Protein AF-A0A972V2E1-F1 (afdb_monomer_lite)

pLDDT: mean 92.93, std 4.06, range [74.31, 97.5]

Structure (mmCIF, N/CA/C/O backbone):
data_AF-A0A972V2E1-F1
#
_entry.id   AF-A0A972V2E1-F1
#
loop_
_atom_site.group_PDB
_atom_site.id
_atom_site.type_symbol
_atom_site.label_atom_id
_atom_site.label_alt_id
_atom_site.label_comp_id
_atom_site.label_asym_id
_atom_site.label_entity_id
_atom_site.label_seq_id
_atom_site.pdbx_PDB_ins_code
_atom_site.Cartn_x
_atom_site.Cartn_y
_atom_site.Cartn_z
_atom_site.occupancy
_atom_site.B_iso_or_equiv
_atom_site.auth_seq_id
_atom_site.auth_comp_id
_atom_site.auth_asym_id
_atom_site.auth_atom_id
_atom_site.pdbx_PDB_model_num
ATOM 1 N N . SER A 1 1 ? 4.653 -2.238 7.075 1.00 86.88 1 SER A N 1
ATOM 2 C CA . SER A 1 1 ? 5.531 -3.318 7.584 1.00 86.88 1 SER A CA 1
ATOM 3 C C . SER A 1 1 ? 5.515 -3.418 9.103 1.00 86.88 1 SER A C 1
ATOM 5 O O . SER A 1 1 ? 5.740 -4.504 9.613 1.00 86.88 1 SER A O 1
ATOM 7 N N . GLY A 1 2 ? 5.261 -2.320 9.821 1.00 90.00 2 GLY A N 1
ATOM 8 C CA . GLY A 1 2 ? 5.221 -2.308 11.283 1.00 90.00 2 GLY A CA 1
ATOM 9 C C . GLY A 1 2 ? 6.571 -2.141 11.972 1.00 90.00 2 GLY A C 1
ATOM 10 O O . GLY A 1 2 ? 6.622 -1.971 13.180 1.00 90.00 2 GLY A O 1
ATOM 11 N N . PHE A 1 3 ? 7.673 -2.101 11.219 1.00 92.56 3 PHE A N 1
ATOM 12 C CA . PHE A 1 3 ? 9.014 -2.000 11.805 1.00 92.56 3 PHE A CA 1
ATOM 13 C C . PHE A 1 3 ? 9.361 -0.617 12.364 1.00 92.56 3 PHE A C 1
ATOM 15 O O . PHE A 1 3 ? 10.251 -0.511 13.197 1.00 92.56 3 PHE A O 1
ATOM 22 N N . GLY A 1 4 ? 8.674 0.438 11.920 1.00 89.44 4 GLY A N 1
ATOM 23 C CA . GLY A 1 4 ? 8.934 1.802 12.384 1.00 89.44 4 GLY A CA 1
ATOM 24 C C . GLY A 1 4 ? 8.274 2.163 13.719 1.00 89.44 4 GLY A C 1
ATOM 25 O O . GLY A 1 4 ? 8.496 3.267 14.195 1.00 89.44 4 GLY A O 1
ATOM 26 N N . GLY A 1 5 ? 7.433 1.291 14.292 1.00 88.81 5 GLY A N 1
ATOM 27 C CA . GLY A 1 5 ? 6.700 1.572 15.536 1.00 88.81 5 GLY A CA 1
ATOM 28 C C . GLY A 1 5 ? 5.588 2.626 15.424 1.00 88.81 5 GLY A C 1
ATOM 29 O O . GLY A 1 5 ? 5.091 3.074 16.447 1.00 88.81 5 GLY A O 1
ATOM 30 N N . VAL A 1 6 ? 5.220 3.035 14.201 1.00 90.06 6 VAL A N 1
ATOM 31 C CA . VAL A 1 6 ? 4.177 4.051 13.940 1.00 90.06 6 VAL A CA 1
ATOM 32 C C . VAL A 1 6 ? 2.845 3.431 13.508 1.00 90.06 6 VAL A C 1
ATOM 34 O O . VAL A 1 6 ? 1.790 3.931 13.865 1.00 90.06 6 VAL A O 1
ATOM 37 N N . PHE A 1 7 ? 2.884 2.356 12.721 1.00 90.88 7 PHE A N 1
ATOM 38 C CA . PHE A 1 7 ? 1.691 1.682 12.206 1.00 90.88 7 PHE A CA 1
ATOM 39 C C . PHE A 1 7 ? 1.793 0.186 12.459 1.00 90.88 7 PHE A C 1
ATOM 41 O O . PHE A 1 7 ? 2.884 -0.371 12.362 1.00 90.88 7 PHE A O 1
ATOM 48 N N . GLU A 1 8 ? 0.664 -0.478 12.680 1.00 91.06 8 GLU A N 1
ATOM 49 C CA . GLU A 1 8 ? 0.591 -1.938 12.717 1.00 91.06 8 GLU A CA 1
ATOM 50 C C . GLU A 1 8 ? 0.920 -2.570 11.349 1.00 91.06 8 GLU A C 1
ATOM 52 O O . GLU A 1 8 ? 0.847 -1.946 10.282 1.00 91.06 8 GLU A O 1
ATOM 57 N N . LYS A 1 9 ? 1.314 -3.847 11.354 1.00 92.50 9 LYS A N 1
ATOM 58 C CA . LYS A 1 9 ? 1.521 -4.611 10.111 1.00 92.50 9 LYS A CA 1
ATOM 59 C C . LYS A 1 9 ? 0.188 -5.119 9.549 1.00 92.50 9 LYS A C 1
ATOM 61 O O . LYS A 1 9 ? -0.753 -5.362 10.289 1.00 92.50 9 LYS A O 1
ATOM 66 N N . GLY A 1 10 ? 0.143 -5.363 8.238 1.00 92.00 10 GLY A N 1
ATOM 67 C CA . GLY A 1 10 ? -1.012 -5.994 7.582 1.00 92.00 10 GLY A CA 1
ATOM 68 C C . GLY A 1 10 ? -2.101 -5.036 7.090 1.00 92.00 10 GLY A C 1
ATOM 69 O O . GLY A 1 10 ? -3.080 -5.501 6.521 1.00 92.00 10 GLY A O 1
ATOM 70 N N . IL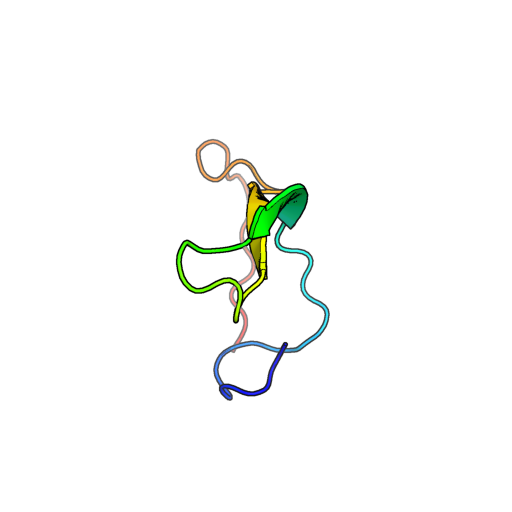E A 1 11 ? -1.924 -3.722 7.247 1.00 92.31 11 ILE A N 1
ATOM 71 C CA . ILE A 1 11 ? -2.816 -2.720 6.650 1.00 92.31 11 ILE A CA 1
ATOM 72 C C . ILE A 1 11 ? -2.633 -2.735 5.125 1.00 92.31 11 ILE A C 1
ATOM 74 O O . ILE A 1 11 ? -1.503 -2.640 4.636 1.00 92.31 11 ILE A O 1
ATOM 78 N N . LEU A 1 12 ? -3.734 -2.861 4.379 1.00 92.94 12 LEU A N 1
ATOM 79 C CA . LEU A 1 12 ? -3.738 -2.735 2.922 1.00 92.94 12 LEU A CA 1
ATOM 80 C C . LEU A 1 12 ? -3.568 -1.260 2.550 1.00 92.94 12 LEU A C 1
ATOM 82 O O . LEU A 1 12 ? -4.345 -0.417 2.984 1.00 92.94 12 LEU A O 1
ATOM 86 N N . ILE A 1 13 ? -2.533 -0.952 1.767 1.00 91.56 13 ILE A N 1
ATOM 87 C CA . ILE A 1 13 ? -2.190 0.431 1.404 1.00 91.56 13 ILE A CA 1
ATOM 88 C C . ILE A 1 13 ? -2.375 0.636 -0.099 1.00 91.56 13 ILE A C 1
ATOM 90 O O . ILE A 1 13 ? -3.025 1.585 -0.535 1.00 91.56 13 ILE A O 1
ATOM 94 N N . VAL A 1 14 ? -1.777 -0.249 -0.896 1.00 94.06 14 VAL A N 1
ATOM 95 C CA . VAL A 1 14 ? -1.609 -0.072 -2.338 1.00 94.06 14 VAL A CA 1
ATOM 96 C C . VAL A 1 14 ? -1.573 -1.410 -3.076 1.00 94.06 14 VAL A C 1
ATOM 98 O O . VAL A 1 14 ? -1.245 -2.443 -2.489 1.00 94.06 14 VAL A O 1
ATOM 101 N N . ALA A 1 15 ? -1.757 -1.344 -4.394 1.00 95.31 15 ALA A N 1
ATOM 102 C CA . ALA A 1 15 ? -1.393 -2.385 -5.348 1.00 95.31 15 ALA A CA 1
ATOM 103 C C . ALA A 1 15 ? -0.166 -1.971 -6.186 1.00 95.31 15 ALA A C 1
ATOM 105 O O . ALA A 1 15 ? -0.010 -0.804 -6.559 1.00 95.31 15 ALA A O 1
ATOM 106 N N . VAL A 1 16 ? 0.716 -2.922 -6.511 1.00 96.62 16 VAL A N 1
ATOM 107 C CA . VAL A 1 16 ? 1.886 -2.664 -7.372 1.00 96.62 16 VAL A CA 1
ATOM 108 C C . VAL A 1 16 ? 1.445 -2.593 -8.832 1.00 96.62 16 VAL A C 1
ATOM 110 O O . VAL A 1 16 ? 0.796 -3.506 -9.332 1.00 96.62 16 VAL A O 1
ATOM 113 N N . VAL A 1 1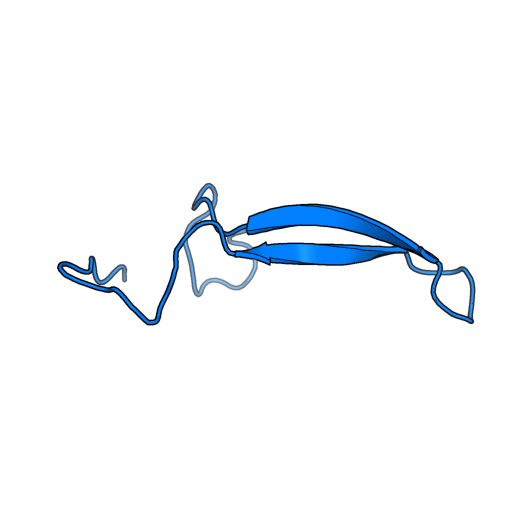7 ? 1.839 -1.525 -9.527 1.00 97.44 17 VAL A N 1
ATOM 114 C CA . VAL A 1 17 ? 1.516 -1.297 -1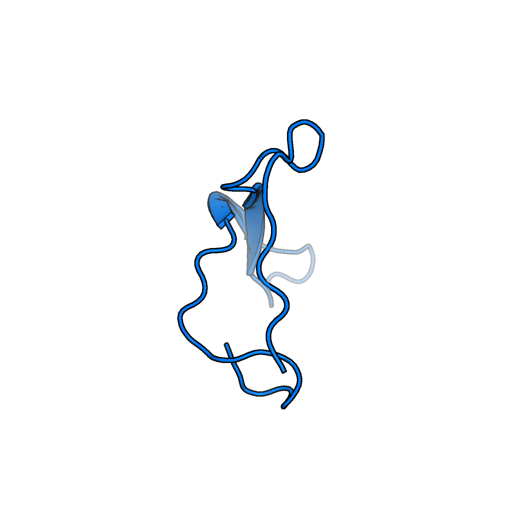0.946 1.00 97.44 17 VAL A CA 1
ATOM 115 C C . VAL A 1 17 ? 2.711 -1.601 -11.844 1.00 97.44 17 VAL A C 1
ATOM 117 O O . VAL A 1 17 ? 2.555 -2.125 -12.942 1.00 97.44 17 VAL A O 1
ATOM 120 N N . SER A 1 18 ? 3.926 -1.272 -11.401 1.00 97.44 18 SER A N 1
ATOM 121 C CA . SER A 1 18 ? 5.150 -1.639 -12.120 1.00 97.44 18 SER A CA 1
ATOM 122 C C . SER A 1 18 ? 6.358 -1.640 -11.194 1.00 97.44 18 SER A C 1
ATOM 124 O O . SER A 1 18 ? 6.321 -1.065 -10.108 1.00 97.44 18 SER A O 1
ATOM 126 N N . VAL A 1 19 ? 7.444 -2.270 -11.637 1.00 97.50 19 VAL A N 1
ATOM 127 C CA . VAL A 1 19 ? 8.719 -2.309 -10.918 1.00 97.50 19 VAL A CA 1
ATOM 128 C C . VAL A 1 19 ? 9.834 -1.934 -11.886 1.00 97.50 19 VAL A C 1
ATOM 130 O O . VAL A 1 19 ? 9.870 -2.424 -13.014 1.00 97.50 19 VAL A O 1
ATOM 133 N N . LYS A 1 20 ? 10.739 -1.053 -11.460 1.00 97.19 20 LYS A N 1
ATOM 134 C CA . LYS A 1 20 ? 11.882 -0.588 -12.255 1.00 97.19 20 LYS A CA 1
ATOM 135 C C . LYS A 1 20 ? 13.156 -0.653 -11.425 1.00 97.19 20 LYS A C 1
ATOM 137 O O . LYS A 1 20 ? 13.120 -0.385 -10.229 1.00 97.19 20 LYS A O 1
ATOM 142 N N . LYS A 1 21 ? 14.284 -0.973 -12.058 1.00 96.81 21 LYS A N 1
ATOM 143 C CA . LYS A 1 21 ? 15.598 -0.780 -11.434 1.00 96.81 21 LYS A CA 1
ATOM 144 C C . LYS A 1 21 ? 15.922 0.707 -11.373 1.00 96.81 21 LYS A C 1
ATOM 146 O O . LYS A 1 21 ? 15.564 1.456 -12.283 1.00 96.81 21 LYS A O 1
ATOM 151 N N . ASP A 1 22 ? 16.568 1.122 -10.296 1.00 94.62 22 ASP A N 1
ATOM 152 C CA . ASP A 1 22 ? 17.155 2.452 -10.214 1.00 94.62 22 ASP A CA 1
ATOM 153 C C . ASP A 1 22 ? 18.394 2.564 -11.126 1.00 94.62 22 ASP A C 1
ATOM 155 O O . ASP A 1 22 ? 18.861 1.577 -11.696 1.00 94.62 22 ASP A O 1
ATOM 159 N N . ALA A 1 23 ? 18.930 3.777 -11.285 1.00 94.94 23 ALA A N 1
ATOM 160 C CA . ALA A 1 23 ? 20.063 4.021 -12.183 1.00 94.94 23 ALA A CA 1
ATOM 161 C C . ALA A 1 23 ? 21.343 3.279 -11.757 1.00 94.94 23 ALA A C 1
ATOM 163 O O . ALA A 1 23 ? 22.162 2.940 -12.608 1.00 94.94 23 ALA A O 1
ATOM 164 N N . SER A 1 24 ? 21.508 3.015 -10.456 1.00 95.25 24 SER A N 1
ATOM 165 C CA . SER A 1 24 ? 22.644 2.247 -9.938 1.00 95.25 24 SER A CA 1
ATOM 166 C C . SER A 1 24 ? 22.492 0.735 -10.147 1.00 95.25 24 SER A C 1
ATOM 168 O O . SER A 1 24 ? 23.473 -0.002 -10.084 1.00 95.25 24 SER A O 1
ATOM 170 N N . GLY A 1 25 ? 21.265 0.262 -10.393 1.00 94.19 25 GLY A N 1
ATOM 171 C CA . GLY A 1 25 ? 20.922 -1.153 -10.483 1.00 94.19 25 GLY A CA 1
ATOM 172 C C . GLY A 1 25 ? 20.916 -1.884 -9.138 1.00 94.19 25 GLY A C 1
ATOM 173 O O . GLY A 1 25 ? 20.673 -3.093 -9.127 1.00 94.19 25 GLY A O 1
ATOM 174 N N . LEU A 1 26 ? 21.173 -1.183 -8.028 1.00 97.38 26 LEU A N 1
ATOM 175 C CA . LEU A 1 26 ? 21.218 -1.745 -6.677 1.00 97.38 26 LEU A CA 1
ATOM 176 C C . LEU A 1 26 ? 19.822 -1.903 -6.070 1.00 97.38 26 LEU A C 1
ATOM 178 O O . LEU A 1 26 ? 19.629 -2.757 -5.206 1.00 97.38 26 LEU A O 1
ATOM 182 N N . TYR A 1 27 ? 18.849 -1.113 -6.527 1.00 97.38 27 TYR A N 1
ATOM 183 C CA . TYR A 1 27 ? 17.506 -1.090 -5.960 1.00 97.38 27 TYR A CA 1
ATOM 184 C C . TYR A 1 27 ? 16.427 -1.351 -7.009 1.00 97.38 27 TYR A C 1
ATOM 186 O O . TYR A 1 27 ? 16.558 -1.034 -8.193 1.00 97.38 27 TYR A O 1
ATOM 194 N N . LEU A 1 28 ? 15.316 -1.916 -6.540 1.00 97.19 28 LEU A N 1
ATOM 195 C CA . LEU A 1 28 ? 14.069 -2.007 -7.287 1.00 97.19 28 LEU A CA 1
ATOM 196 C C . LEU A 1 28 ? 13.072 -1.019 -6.691 1.00 97.19 28 LEU A C 1
ATOM 198 O O . LEU A 1 28 ? 12.726 -1.107 -5.516 1.00 97.19 28 LEU A O 1
ATOM 202 N N . ASN A 1 29 ? 12.583 -0.113 -7.525 1.00 96.50 29 ASN A N 1
ATOM 203 C CA . ASN A 1 29 ? 11.549 0.845 -7.182 1.00 96.50 29 ASN A CA 1
ATOM 204 C C . ASN A 1 29 ? 10.211 0.356 -7.732 1.00 96.50 29 ASN A C 1
ATOM 206 O O . ASN A 1 29 ? 10.061 0.152 -8.941 1.00 96.50 29 ASN A O 1
ATOM 210 N N . ALA A 1 30 ? 9.235 0.179 -6.847 1.00 96.75 30 ALA A N 1
ATOM 211 C CA . ALA A 1 30 ? 7.866 -0.135 -7.226 1.00 96.75 30 ALA A CA 1
ATOM 212 C C . ALA A 1 30 ? 7.059 1.155 -7.403 1.00 96.75 30 ALA A C 1
ATOM 214 O O . ALA A 1 30 ? 7.054 2.022 -6.531 1.00 96.75 30 ALA A O 1
ATOM 215 N N . ILE A 1 31 ? 6.349 1.262 -8.523 1.00 96.44 31 ILE A N 1
ATOM 216 C CA . ILE A 1 31 ? 5.285 2.248 -8.706 1.00 96.44 31 ILE A CA 1
ATOM 217 C C . ILE A 1 31 ? 3.992 1.598 -8.231 1.00 96.44 31 ILE A C 1
ATOM 219 O O . ILE A 1 31 ? 3.651 0.495 -8.671 1.00 96.44 31 ILE A O 1
ATOM 223 N N . VAL A 1 32 ? 3.280 2.280 -7.342 1.00 95.94 32 VAL A N 1
ATOM 224 C CA . VAL A 1 32 ? 2.109 1.740 -6.654 1.00 95.94 32 VAL A CA 1
ATOM 225 C C . VAL A 1 32 ? 0.885 2.624 -6.871 1.00 95.94 32 VAL A C 1
ATOM 227 O O . VAL A 1 32 ? 1.009 3.840 -7.012 1.00 95.94 32 VAL A O 1
ATOM 230 N N . LYS A 1 33 ? -0.296 2.008 -6.897 1.00 95.31 33 LYS A N 1
ATOM 231 C CA . LYS A 1 33 ? -1.591 2.691 -6.918 1.00 95.31 33 LYS A CA 1
ATOM 232 C C . LYS A 1 33 ? -2.227 2.568 -5.529 1.00 95.31 33 LYS A C 1
ATOM 234 O O . LYS A 1 33 ? -2.333 1.437 -5.052 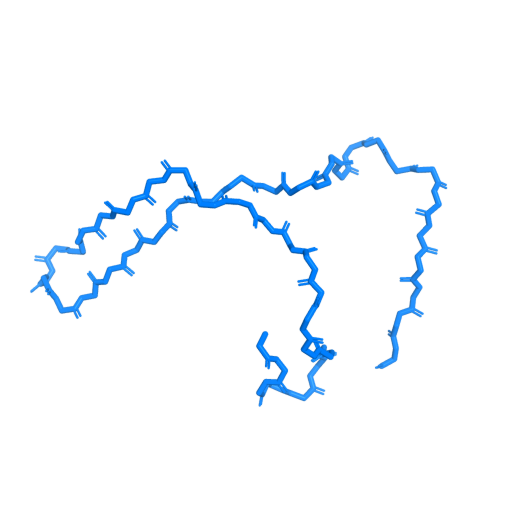1.00 95.31 33 LYS A O 1
ATOM 239 N N . PRO A 1 34 ? -2.642 3.675 -4.889 1.00 94.31 34 PRO 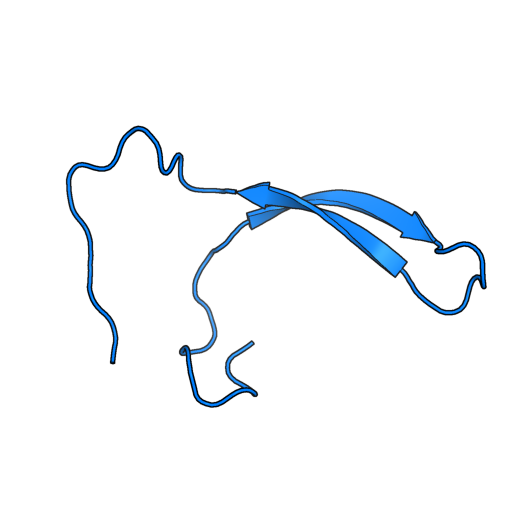A N 1
ATOM 240 C CA . PRO A 1 34 ? -3.401 3.620 -3.643 1.00 94.31 34 PRO A CA 1
ATOM 241 C C . PRO A 1 34 ? -4.686 2.812 -3.814 1.00 94.31 34 PRO A C 1
ATOM 243 O O . PRO A 1 34 ? -5.371 2.954 -4.827 1.00 94.31 34 PRO A O 1
ATOM 246 N N . GLU A 1 35 ? -5.000 1.971 -2.830 1.00 93.12 35 GLU A N 1
ATOM 247 C CA . GLU A 1 35 ? -6.243 1.190 -2.847 1.00 93.12 35 GLU A CA 1
ATOM 248 C C . GLU A 1 35 ? -7.466 2.072 -2.551 1.00 93.12 35 GLU A C 1
ATOM 250 O O . GLU A 1 35 ? -8.551 1.844 -3.077 1.00 93.12 35 GLU A O 1
ATOM 255 N N . VAL A 1 36 ? -7.275 3.111 -1.735 1.00 91.69 36 VAL A N 1
ATOM 256 C CA . VAL A 1 36 ? -8.321 4.050 -1.316 1.00 91.69 36 VAL A CA 1
ATOM 257 C C . VAL A 1 36 ? -8.173 5.370 -2.068 1.00 91.69 36 VAL A C 1
ATOM 259 O O . VAL A 1 36 ? -7.068 5.910 -2.176 1.00 91.69 36 VAL A O 1
ATOM 262 N N . ASP A 1 37 ? -9.293 5.914 -2.547 1.00 90.69 37 ASP A N 1
ATOM 263 C CA . ASP A 1 37 ? -9.357 7.284 -3.050 1.00 90.69 37 ASP A CA 1
ATOM 264 C C . ASP A 1 37 ? -9.531 8.265 -1.883 1.00 90.69 37 ASP A C 1
ATOM 266 O O . ASP A 1 37 ? -10.601 8.397 -1.294 1.00 90.69 37 ASP A O 1
ATOM 270 N N . ILE A 1 38 ? -8.451 8.966 -1.547 1.00 87.50 38 ILE A N 1
ATOM 271 C CA . ILE A 1 38 ? -8.410 9.913 -0.425 1.00 87.50 38 ILE A CA 1
ATOM 272 C C . ILE A 1 38 ? -9.301 11.141 -0.690 1.00 87.50 38 ILE A C 1
ATOM 274 O O . ILE A 1 38 ? -9.693 11.829 0.250 1.00 87.50 38 ILE A O 1
ATOM 278 N N . ALA A 1 39 ? -9.653 11.427 -1.949 1.00 91.81 39 ALA A N 1
ATOM 279 C CA . ALA A 1 39 ? -10.546 12.536 -2.274 1.00 91.81 39 ALA A CA 1
ATOM 280 C C . ALA A 1 39 ? -12.017 12.242 -1.929 1.00 91.81 39 ALA A C 1
ATOM 282 O O . ALA A 1 39 ? -12.812 13.177 -1.837 1.00 91.81 39 ALA A O 1
ATOM 283 N N . GLN A 1 40 ? -12.380 10.971 -1.732 1.00 91.62 40 GLN A N 1
ATOM 284 C CA . GLN A 1 40 ? -13.748 10.523 -1.462 1.00 91.62 40 GLN A CA 1
ATOM 285 C C . G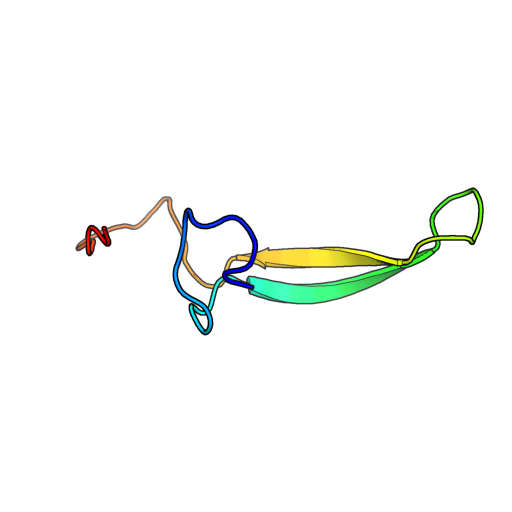LN A 1 40 ? -13.800 9.713 -0.164 1.00 91.62 40 GLN A C 1
ATOM 287 O O . GLN A 1 40 ? -14.071 8.515 -0.161 1.00 91.62 40 GLN A O 1
ATOM 292 N N . LEU A 1 41 ? -13.505 10.375 0.955 1.00 93.31 41 LEU A N 1
ATOM 293 C CA . LEU A 1 41 ? -13.591 9.770 2.281 1.00 93.31 41 LEU A CA 1
ATOM 294 C C . LEU A 1 41 ? -14.934 10.094 2.934 1.00 93.31 41 LEU A C 1
ATOM 296 O O . LEU A 1 41 ? -15.285 11.262 3.089 1.00 93.31 41 LEU A O 1
ATOM 300 N N . GLU A 1 42 ? -15.644 9.053 3.360 1.00 93.50 42 GLU A N 1
ATOM 301 C CA . GLU A 1 42 ? -16.872 9.178 4.153 1.00 93.50 42 GLU A CA 1
ATOM 302 C C . GLU A 1 42 ? -16.589 8.916 5.635 1.00 93.50 42 GLU A C 1
ATOM 304 O O . GLU A 1 42 ? -16.878 9.752 6.490 1.00 93.50 42 GLU A O 1
ATOM 309 N N . GLU A 1 43 ? -15.945 7.787 5.937 1.00 93.19 43 GLU A N 1
ATOM 310 C CA . GLU A 1 43 ? -15.615 7.367 7.296 1.00 93.19 43 GLU A CA 1
ATOM 311 C C . GLU A 1 43 ? -14.136 6.998 7.413 1.00 93.19 43 GLU A C 1
ATOM 313 O O . GLU A 1 43 ? -13.526 6.457 6.488 1.00 93.19 43 GLU A O 1
ATOM 318 N N . VAL A 1 44 ? -13.548 7.292 8.575 1.00 92.94 44 VAL A N 1
ATOM 319 C CA . VAL A 1 44 ? -12.138 7.015 8.861 1.00 92.94 44 VAL A CA 1
ATOM 320 C C . VAL A 1 44 ? -11.971 6.368 10.230 1.00 92.94 44 VAL A C 1
ATOM 322 O O . VAL A 1 44 ? -12.662 6.710 11.190 1.00 92.94 44 VAL A O 1
ATOM 325 N N . LEU A 1 45 ? -11.003 5.457 10.326 1.00 91.06 45 LEU A N 1
ATOM 326 C CA . LEU A 1 45 ? -10.587 4.831 11.576 1.00 91.06 45 LEU A CA 1
ATOM 327 C C . LEU A 1 45 ? -9.233 5.398 12.008 1.00 91.06 45 LEU A C 1
ATOM 329 O O . LEU A 1 45 ? -8.236 5.244 11.303 1.00 91.06 45 LEU A O 1
ATOM 333 N N . VAL A 1 46 ? -9.184 6.009 13.191 1.00 90.94 46 VAL A N 1
ATOM 334 C CA . VAL A 1 46 ? -7.919 6.425 13.808 1.00 90.94 46 VAL A CA 1
ATOM 335 C C . VAL A 1 46 ? -7.330 5.240 14.565 1.00 90.94 46 VAL A C 1
ATOM 337 O O . VAL A 1 46 ? -7.943 4.715 15.494 1.00 90.94 46 VAL A O 1
ATOM 340 N N . MET A 1 47 ? -6.132 4.829 14.161 1.00 85.25 47 MET A N 1
ATOM 341 C CA . MET A 1 47 ? -5.352 3.780 14.817 1.00 85.25 47 MET A CA 1
ATOM 342 C C . MET A 1 47 ? -4.258 4.419 15.680 1.00 85.25 47 MET A C 1
ATOM 344 O O . MET A 1 47 ? -3.793 5.516 15.365 1.00 85.25 47 MET A O 1
ATOM 348 N N . ARG A 1 48 ? -3.896 3.761 16.785 1.00 74.31 48 ARG A N 1
ATOM 349 C CA . ARG A 1 48 ? -2.930 4.261 17.771 1.00 74.31 48 ARG A CA 1
ATOM 350 C C . ARG A 1 48 ? -1.539 3.691 17.544 1.00 74.31 48 ARG A C 1
ATOM 352 O O . ARG A 1 48 ? -1.475 2.518 17.118 1.00 74.31 48 ARG A O 1
#

Sequence (48 aa):
SGFGGVFEKGILIVAVVSVKKDASGLYLNAIVKPEVDIAQLEEVLVMR

Foldseek 3Di:
DCPVVPDDPDDQFWDFDDWDQDPVSPDIDTDTDGPDDPVDDDDDDDDD

Radius of gyration: 14.52 Å; chains: 1; bounding box: 40×18×30 Å

Secondary structure (DSSP, 8-state):
--TTSSS-TT---EEEEEEEE-TTSS-EEEEEEESS-TTS-S------